Protein AF-A0A958QXK7-F1 (afdb_monomer)

Solvent-accessible surface area (backbone atoms only — not comparable to full-atom values): 5974 Å² total; per-residue (Å²): 132,85,81,80,85,80,77,95,74,79,87,91,77,57,71,65,60,54,52,51,52,53,46,43,74,74,57,39,50,83,94,38,49,50,54,72,57,54,50,50,43,54,53,50,22,66,75,69,73,40,97,73,71,79,90,62,97,47,70,64,58,45,54,52,51,51,40,54,74,72,63,64,54,94,90,64,86,79,92,73,72,96,80,70,84,81,81,132

Secondary structure (DSSP, 8-state):
-PPPP--S------HHHHHHHHHHHHH-SGGGTTHHHHHHHHHHHHHHT-S-----SSHHHHHHHHHHHHT--TT------SSSPPP-

Mean predicted aligned error: 4.93 Å

Foldseek 3Di:
DDDDDDDPDDDDDDVVVVVVVVCCVVPCDDPNVCVVVVVVFVVVCVVVVDPGDDDDPDDVVVVVVVCVVVVDDPPDDDDDDPDDDDDD

pLDDT: mean 93.57, std 7.73, range [49.91, 98.25]

Sequence (88 aa):
MARKSIPSIGPSITKKEVDLVCEAARLGWYEQRSKHHDQFVAELKALTGRRYVLPTSHGTAAIHLALLALGVGPGDEVIVPDITWVDS

Structure (mmCIF, N/CA/C/O backbone):
data_AF-A0A958QXK7-F1
#
_entry.id   AF-A0A958QXK7-F1
#
loop_
_atom_site.group_PDB
_atom_site.id
_atom_site.type_symbol
_atom_site.label_atom_id
_atom_site.label_alt_id
_atom_site.label_comp_id
_atom_site.label_asym_id
_atom_site.label_entity_id
_atom_site.label_seq_id
_atom_site.pdbx_PDB_ins_code
_atom_site.Cartn_x
_atom_site.Cartn_y
_atom_site.Cartn_z
_atom_site.occupancy
_atom_site.B_iso_or_equiv
_atom_site.auth_seq_id
_atom_site.auth_comp_id
_atom_site.auth_asym_id
_atom_site.auth_atom_id
_atom_site.pdbx_PDB_model_num
ATOM 1 N N . MET A 1 1 ? 9.178 37.892 -18.743 1.00 60.53 1 MET A N 1
ATOM 2 C CA . MET A 1 1 ? 9.445 36.471 -18.419 1.00 60.53 1 MET A CA 1
ATOM 3 C C . MET A 1 1 ? 8.171 35.861 -17.862 1.00 60.53 1 MET A C 1
ATOM 5 O O . MET A 1 1 ? 7.621 36.423 -16.924 1.00 60.53 1 MET A O 1
ATOM 9 N N . ALA A 1 2 ? 7.666 34.775 -18.451 1.00 70.62 2 ALA A N 1
ATOM 10 C CA . ALA A 1 2 ? 6.503 34.074 -17.908 1.00 70.62 2 ALA A CA 1
ATOM 11 C C . ALA A 1 2 ? 6.878 33.402 -16.576 1.00 70.62 2 ALA A C 1
ATOM 13 O O . ALA A 1 2 ? 7.926 32.763 -16.471 1.00 70.62 2 ALA A O 1
ATOM 14 N N . ARG A 1 3 ? 6.044 33.575 -15.547 1.00 78.00 3 ARG A N 1
ATOM 15 C CA . ARG A 1 3 ? 6.261 32.991 -14.219 1.00 78.00 3 ARG A CA 1
ATOM 16 C C . ARG A 1 3 ? 6.056 31.476 -14.312 1.00 78.00 3 ARG A C 1
ATOM 18 O O . ARG A 1 3 ? 4.979 31.026 -14.691 1.00 78.00 3 ARG A O 1
ATOM 25 N N . LYS A 1 4 ? 7.091 30.691 -14.003 1.00 83.88 4 LYS A N 1
ATOM 26 C CA . LYS A 1 4 ? 7.016 29.224 -14.028 1.00 83.88 4 LYS A CA 1
ATOM 27 C C . LYS A 1 4 ? 6.109 28.748 -12.887 1.00 83.88 4 LYS A C 1
ATOM 29 O O . LYS A 1 4 ? 6.345 29.104 -11.736 1.00 83.88 4 LYS A O 1
ATOM 34 N N . SER A 1 5 ? 5.065 27.988 -13.218 1.00 87.69 5 SER A N 1
ATOM 35 C CA . SER A 1 5 ? 4.163 27.385 -12.229 1.00 87.69 5 SER A CA 1
ATOM 36 C C . SER A 1 5 ? 4.895 26.288 -11.449 1.00 87.69 5 SER A C 1
ATOM 38 O O . SER A 1 5 ? 5.613 25.490 -12.055 1.00 87.69 5 SER A O 1
ATOM 40 N N . ILE A 1 6 ? 4.731 26.260 -10.123 1.00 90.69 6 ILE A N 1
ATOM 41 C CA . ILE A 1 6 ? 5.269 25.214 -9.244 1.00 90.69 6 ILE A CA 1
ATOM 42 C C . ILE A 1 6 ? 4.078 24.372 -8.771 1.00 90.69 6 ILE A C 1
ATOM 44 O O . ILE A 1 6 ? 3.276 24.875 -7.982 1.00 90.69 6 ILE A O 1
ATOM 48 N N . PRO A 1 7 ? 3.915 23.135 -9.269 1.00 91.25 7 PRO A N 1
ATOM 49 C CA . PRO A 1 7 ? 2.843 22.258 -8.816 1.00 91.25 7 PRO A CA 1
ATOM 50 C C . PRO A 1 7 ? 3.096 21.798 -7.373 1.00 91.25 7 PRO A C 1
ATOM 52 O O . PRO A 1 7 ? 4.241 21.582 -6.979 1.00 91.25 7 PRO A O 1
ATOM 55 N N . SER A 1 8 ? 2.026 21.633 -6.593 1.00 92.81 8 SER A N 1
ATOM 56 C CA . SER A 1 8 ? 2.097 21.145 -5.207 1.00 92.81 8 SER A CA 1
ATOM 57 C C . SER A 1 8 ? 2.336 19.638 -5.110 1.00 92.81 8 SER A C 1
ATOM 59 O O . SER A 1 8 ? 2.898 19.172 -4.123 1.00 92.81 8 SER A O 1
ATOM 61 N N . ILE A 1 9 ? 1.920 18.875 -6.124 1.00 92.38 9 ILE A N 1
ATOM 62 C CA . ILE A 1 9 ? 2.052 17.420 -6.172 1.00 92.38 9 ILE A CA 1
ATOM 63 C C . ILE A 1 9 ? 2.358 16.953 -7.595 1.00 92.38 9 ILE A C 1
ATOM 65 O O . ILE A 1 9 ? 1.956 17.580 -8.577 1.00 92.38 9 ILE A O 1
ATOM 69 N N . GLY A 1 10 ? 3.067 15.835 -7.700 1.00 92.75 10 GLY A N 1
ATOM 70 C CA . GLY A 1 10 ? 3.350 15.163 -8.958 1.00 92.75 10 GLY A CA 1
ATOM 71 C C . GLY A 1 10 ? 3.987 13.797 -8.709 1.00 92.75 10 GLY A C 1
ATOM 72 O O . GLY A 1 10 ? 4.583 13.584 -7.650 1.00 92.75 10 GLY A O 1
ATOM 73 N N . PRO A 1 11 ? 3.853 12.855 -9.651 1.00 94.31 11 PRO A N 1
ATOM 74 C CA . PRO A 1 11 ? 4.455 11.542 -9.509 1.00 94.31 11 PRO A CA 1
ATOM 75 C C . PRO A 1 11 ? 5.978 11.638 -9.681 1.00 94.31 11 PRO A C 1
ATOM 77 O O . PRO A 1 11 ? 6.477 12.318 -10.579 1.00 94.31 11 PRO A O 1
ATOM 80 N N . SER A 1 12 ? 6.724 10.933 -8.833 1.00 94.94 12 SER A N 1
ATOM 81 C CA . SER A 1 12 ? 8.173 10.772 -8.980 1.00 94.94 12 SER A CA 1
ATOM 82 C C . SER A 1 12 ? 8.452 9.506 -9.785 1.00 94.94 12 SER A C 1
ATOM 84 O O . SER A 1 12 ? 8.483 8.417 -9.220 1.00 94.94 12 SER A O 1
ATOM 86 N N . ILE A 1 13 ? 8.624 9.646 -11.101 1.00 97.06 13 ILE A N 1
ATOM 87 C CA . ILE A 1 13 ? 8.824 8.527 -12.032 1.00 97.06 13 ILE A CA 1
ATOM 88 C C . ILE A 1 13 ? 10.107 8.754 -12.823 1.00 97.06 13 ILE A C 1
ATOM 90 O O . ILE A 1 13 ? 10.294 9.796 -13.452 1.00 97.06 13 ILE A O 1
ATOM 94 N N . THR A 1 14 ? 10.982 7.758 -12.806 1.00 97.81 14 THR A N 1
ATOM 95 C CA . THR A 1 14 ? 12.231 7.714 -13.562 1.00 97.81 14 THR A CA 1
ATOM 96 C C . THR A 1 14 ? 12.160 6.626 -14.636 1.00 97.81 14 THR A C 1
ATOM 98 O O . THR A 1 14 ? 11.159 5.927 -14.797 1.00 97.81 14 THR A O 1
ATOM 101 N N . LYS A 1 15 ? 13.258 6.440 -15.376 1.00 98.19 15 LYS A N 1
ATOM 102 C CA . LYS A 1 15 ? 13.387 5.331 -16.326 1.00 98.19 15 LYS A CA 1
ATOM 103 C C . LYS A 1 15 ? 13.213 3.958 -15.656 1.00 98.19 15 LYS A C 1
ATOM 105 O O . LYS A 1 15 ? 12.698 3.043 -16.292 1.00 98.19 15 LYS A O 1
ATOM 110 N N . LYS A 1 16 ? 13.596 3.822 -14.382 1.00 97.38 16 LYS A N 1
ATOM 111 C CA . LYS A 1 16 ? 13.537 2.550 -13.656 1.00 97.38 16 LYS A CA 1
ATOM 112 C C . LYS A 1 16 ? 12.103 2.038 -13.519 1.00 97.38 16 LYS A C 1
ATOM 114 O O . LYS A 1 16 ? 11.847 0.882 -13.838 1.00 97.38 16 LYS A O 1
ATOM 119 N N . GLU A 1 17 ? 11.170 2.886 -13.091 1.00 97.06 17 GLU A N 1
ATOM 120 C CA . GLU A 1 17 ? 9.761 2.505 -12.940 1.00 97.06 17 GLU A CA 1
ATOM 121 C C . GLU A 1 17 ? 9.149 2.113 -14.293 1.00 97.06 17 GLU A C 1
ATOM 123 O O . GLU A 1 17 ? 8.429 1.120 -14.379 1.00 97.06 17 GLU A O 1
ATOM 128 N N . VAL A 1 18 ? 9.484 2.845 -15.363 1.00 98.12 18 VAL A N 1
ATOM 129 C CA . VAL A 1 18 ? 9.014 2.541 -16.725 1.00 98.12 18 VAL A CA 1
ATOM 130 C C . VAL A 1 18 ? 9.518 1.177 -17.194 1.00 98.12 18 VAL A C 1
ATOM 132 O O . VAL A 1 18 ? 8.735 0.378 -17.713 1.00 98.12 18 VAL A O 1
ATOM 135 N N . ASP A 1 19 ? 10.807 0.899 -17.001 1.00 97.81 19 ASP A N 1
ATOM 136 C CA . ASP A 1 19 ? 11.422 -0.356 -17.426 1.00 97.81 19 ASP A CA 1
ATOM 137 C C . ASP A 1 19 ? 10.836 -1.551 -16.649 1.00 97.81 19 ASP A C 1
ATOM 139 O O . ASP A 1 19 ? 10.494 -2.559 -17.269 1.00 97.81 19 ASP A O 1
ATOM 143 N N . LEU A 1 20 ? 10.620 -1.416 -15.333 1.00 96.12 20 LEU A N 1
ATOM 144 C CA . LEU A 1 20 ? 10.006 -2.453 -14.489 1.00 96.12 20 LEU A CA 1
ATOM 145 C C . LEU A 1 20 ? 8.558 -2.756 -14.889 1.00 96.12 20 LEU A C 1
ATOM 147 O O . LEU A 1 20 ? 8.177 -3.919 -15.007 1.00 96.12 20 LEU A O 1
ATOM 151 N N . VAL A 1 21 ? 7.745 -1.725 -15.144 1.00 96.06 21 VAL A N 1
ATOM 152 C CA . VAL A 1 21 ? 6.360 -1.917 -15.610 1.00 96.06 21 VAL A CA 1
ATOM 153 C C . VAL A 1 21 ? 6.344 -2.575 -16.991 1.00 96.06 21 VAL A C 1
ATOM 155 O O . VAL A 1 21 ? 5.545 -3.479 -17.236 1.00 96.06 21 VAL A O 1
ATOM 158 N N . CYS A 1 22 ? 7.249 -2.177 -17.890 1.00 97.50 22 CYS A N 1
ATOM 159 C CA . CYS A 1 22 ? 7.388 -2.811 -19.200 1.00 97.50 22 CYS A CA 1
ATOM 160 C C . CYS A 1 22 ? 7.833 -4.277 -19.099 1.00 97.50 22 CYS A C 1
ATOM 162 O O . CYS A 1 22 ? 7.352 -5.112 -19.866 1.00 97.50 22 CYS A O 1
ATOM 164 N N . GLU A 1 23 ? 8.745 -4.604 -18.183 1.00 95.88 23 GLU A N 1
ATOM 165 C CA . GLU A 1 23 ? 9.156 -5.983 -17.913 1.00 95.88 23 GLU A CA 1
ATOM 166 C C . GLU A 1 23 ? 7.976 -6.802 -17.385 1.00 95.88 23 GLU A C 1
ATOM 168 O O . GLU A 1 23 ? 7.674 -7.859 -17.940 1.00 95.88 23 GLU A O 1
ATOM 173 N N . ALA A 1 24 ? 7.266 -6.295 -16.375 1.00 95.44 24 ALA A N 1
ATOM 174 C CA . ALA A 1 24 ? 6.098 -6.952 -15.800 1.00 95.44 24 ALA A CA 1
ATOM 175 C C . ALA A 1 24 ? 5.006 -7.203 -16.850 1.00 95.44 24 ALA A C 1
ATOM 177 O O . ALA A 1 24 ? 4.482 -8.309 -16.931 1.00 95.44 24 ALA A O 1
ATOM 178 N N . ALA A 1 25 ? 4.719 -6.228 -17.717 1.00 95.75 25 ALA A N 1
ATOM 179 C CA . ALA A 1 25 ? 3.731 -6.381 -18.783 1.00 95.75 25 ALA A CA 1
ATOM 180 C C . ALA A 1 25 ? 4.128 -7.433 -19.836 1.00 95.75 25 ALA A C 1
ATOM 182 O O . ALA A 1 25 ? 3.262 -8.076 -20.429 1.00 95.75 25 ALA A O 1
ATOM 183 N N . ARG A 1 26 ? 5.429 -7.620 -20.092 1.00 95.19 26 ARG A N 1
ATOM 184 C CA . ARG A 1 26 ? 5.927 -8.588 -21.086 1.00 95.19 26 ARG A CA 1
ATOM 185 C C . ARG A 1 26 ? 6.097 -9.990 -20.514 1.00 95.19 26 ARG A C 1
ATOM 187 O O . ARG A 1 26 ? 5.785 -10.961 -21.194 1.00 95.19 26 ARG A O 1
ATOM 194 N N . LEU A 1 27 ? 6.632 -10.090 -19.299 1.00 94.25 27 LEU A N 1
ATOM 195 C CA . LEU A 1 27 ? 7.142 -11.336 -18.721 1.00 94.25 27 LEU A CA 1
ATOM 196 C C . LEU A 1 27 ? 6.382 -11.784 -17.471 1.00 94.25 27 LEU A C 1
ATOM 198 O O . LEU A 1 27 ? 6.513 -12.936 -17.077 1.00 94.25 27 LEU A O 1
ATOM 202 N N . GLY A 1 28 ? 5.604 -10.907 -16.836 1.00 91.81 28 GLY A N 1
ATOM 203 C CA . GLY A 1 28 ? 4.906 -11.158 -15.572 1.00 91.81 28 GLY A CA 1
ATOM 204 C C . GLY A 1 28 ? 3.635 -11.994 -15.717 1.00 91.81 28 GLY A C 1
ATOM 205 O O . GLY A 1 28 ? 2.605 -11.644 -15.150 1.00 91.81 28 GLY A O 1
ATOM 206 N N . TRP A 1 29 ? 3.695 -13.097 -16.461 1.00 93.00 29 TRP A N 1
ATOM 207 C CA . TRP A 1 29 ? 2.559 -13.987 -16.708 1.00 93.00 29 TRP A CA 1
ATOM 208 C C . TRP A 1 29 ? 2.835 -15.401 -16.185 1.00 93.00 29 TRP A C 1
ATOM 210 O O . TRP A 1 29 ? 3.986 -15.785 -15.980 1.00 93.00 29 TRP A O 1
ATOM 220 N N . TYR A 1 30 ? 1.768 -16.172 -15.957 1.00 93.25 30 TYR A N 1
ATOM 221 C CA . TYR A 1 30 ? 1.823 -17.582 -15.541 1.00 93.25 30 TYR A CA 1
ATOM 222 C C . TYR A 1 30 ? 2.718 -17.826 -14.311 1.00 93.25 30 TYR A C 1
ATOM 224 O O . TYR A 1 30 ? 2.397 -17.350 -13.216 1.00 93.25 30 TYR A O 1
ATOM 232 N N . GLU A 1 31 ? 3.822 -18.559 -14.455 1.00 92.62 31 GLU A N 1
ATOM 233 C CA . GLU A 1 31 ? 4.774 -18.875 -13.385 1.00 92.62 31 GLU A CA 1
ATOM 234 C C . GLU A 1 31 ? 5.495 -17.627 -12.861 1.00 92.62 31 GLU A C 1
ATOM 236 O O . GLU A 1 31 ? 5.857 -17.572 -11.690 1.00 92.62 31 GLU A O 1
ATOM 241 N N . GLN A 1 32 ? 5.659 -16.602 -13.701 1.00 91.06 32 GLN A N 1
ATOM 242 C CA . GLN A 1 32 ? 6.370 -15.362 -13.373 1.00 91.06 32 GLN A CA 1
ATOM 243 C C . GLN A 1 32 ? 5.446 -14.257 -12.842 1.00 91.06 32 GLN A C 1
ATOM 245 O O . GLN A 1 32 ? 5.916 -13.166 -12.513 1.00 91.06 32 GLN A O 1
ATOM 250 N N . ARG A 1 33 ? 4.135 -14.517 -12.726 1.00 91.81 33 ARG A N 1
ATOM 251 C CA . ARG A 1 33 ? 3.129 -13.501 -12.358 1.00 91.81 33 ARG A CA 1
ATOM 252 C C . ARG A 1 33 ? 3.398 -12.799 -11.027 1.00 91.81 33 ARG A C 1
ATOM 254 O O . ARG A 1 33 ? 3.035 -11.640 -10.868 1.00 91.81 33 ARG A O 1
ATOM 261 N N . SER A 1 34 ? 4.026 -13.484 -10.071 1.00 92.75 34 SER A N 1
ATOM 262 C CA . SER A 1 34 ? 4.280 -12.934 -8.739 1.00 92.75 34 SER A CA 1
ATOM 263 C C . SER A 1 34 ? 5.678 -12.347 -8.575 1.00 92.75 34 SER A C 1
ATOM 265 O O . SER A 1 34 ? 5.922 -11.708 -7.563 1.00 92.75 34 SER A O 1
ATOM 267 N N . LYS A 1 35 ? 6.585 -12.475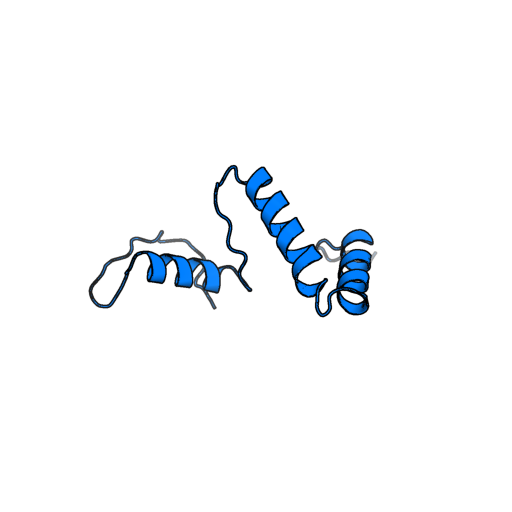 -9.556 1.00 94.44 35 LYS A N 1
ATOM 268 C CA . LYS A 1 35 ? 8.004 -12.089 -9.417 1.00 94.44 35 LYS A CA 1
ATOM 269 C C . LYS A 1 35 ? 8.190 -10.689 -8.816 1.00 94.44 35 LYS A C 1
ATOM 271 O O . LYS A 1 35 ? 8.838 -10.539 -7.785 1.00 94.44 35 LYS A O 1
ATOM 276 N N . HIS A 1 36 ? 7.598 -9.676 -9.447 1.00 93.81 36 HIS A N 1
ATOM 277 C CA . HIS A 1 36 ? 7.721 -8.281 -9.008 1.00 93.81 36 HIS A CA 1
ATOM 278 C C . HIS A 1 36 ? 6.982 -8.018 -7.689 1.00 93.81 36 HIS A C 1
ATOM 280 O O . HIS A 1 36 ? 7.440 -7.230 -6.866 1.00 93.81 36 HIS A O 1
ATOM 286 N N . HIS A 1 37 ? 5.859 -8.704 -7.466 1.00 94.38 37 HIS A N 1
ATOM 287 C CA . HIS A 1 37 ? 5.104 -8.616 -6.219 1.00 94.38 37 HIS A CA 1
ATOM 288 C C . HIS A 1 37 ? 5.906 -9.181 -5.037 1.00 94.38 37 HIS A C 1
ATOM 290 O O . HIS A 1 37 ? 6.034 -8.532 -4.003 1.00 94.38 37 HIS A O 1
ATOM 296 N N . ASP A 1 38 ? 6.497 -10.362 -5.196 1.00 95.44 38 ASP A N 1
ATOM 297 C CA . ASP A 1 38 ? 7.243 -11.046 -4.141 1.00 95.44 38 ASP A CA 1
ATOM 298 C C . ASP A 1 38 ? 8.537 -10.296 -3.803 1.00 95.44 38 ASP A C 1
ATOM 300 O O 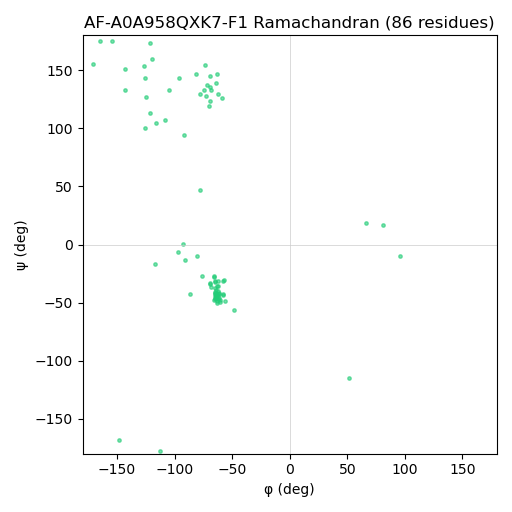. ASP A 1 38 ? 8.900 -10.178 -2.630 1.00 95.44 38 ASP A O 1
ATOM 304 N N . GLN A 1 39 ? 9.188 -9.711 -4.815 1.00 95.31 39 GLN A N 1
ATOM 305 C CA . GLN A 1 39 ? 10.303 -8.779 -4.632 1.00 95.31 39 GLN A CA 1
ATOM 306 C C . GLN A 1 39 ? 9.877 -7.547 -3.827 1.00 95.31 39 GLN A C 1
ATOM 308 O O . GLN A 1 39 ? 10.511 -7.234 -2.819 1.00 95.31 39 GLN A O 1
ATOM 313 N N . PHE A 1 40 ? 8.767 -6.903 -4.200 1.00 95.81 40 PHE A N 1
ATOM 314 C CA . PHE A 1 40 ? 8.237 -5.752 -3.467 1.00 95.81 40 PHE A CA 1
ATOM 315 C C . PHE A 1 40 ? 7.932 -6.093 -2.001 1.00 95.81 40 PHE A C 1
ATOM 317 O O . PHE A 1 40 ? 8.300 -5.344 -1.097 1.00 95.81 40 PHE A O 1
ATOM 324 N N . VAL A 1 41 ? 7.328 -7.255 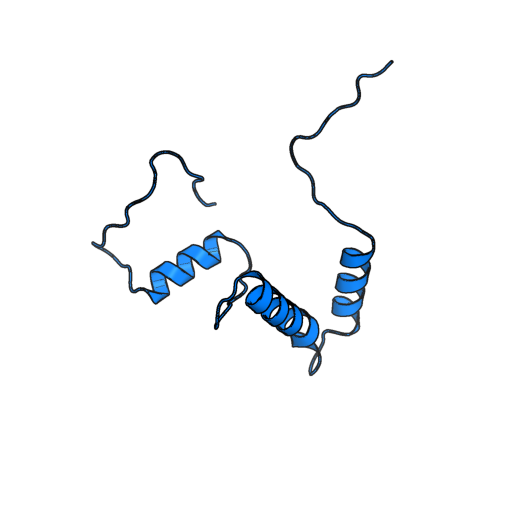-1.736 1.00 97.56 41 VAL A N 1
ATOM 325 C CA . VAL A 1 41 ? 7.066 -7.732 -0.369 1.00 97.56 41 VAL A CA 1
ATOM 326 C C . VAL A 1 41 ? 8.363 -7.944 0.411 1.00 97.56 41 VAL A C 1
ATOM 328 O O . VAL A 1 41 ? 8.438 -7.558 1.578 1.00 97.56 41 VAL A O 1
ATOM 331 N N . ALA A 1 42 ? 9.380 -8.557 -0.198 1.00 97.56 42 ALA A N 1
ATOM 332 C CA . ALA A 1 42 ? 10.665 -8.800 0.455 1.00 97.56 42 ALA A CA 1
ATOM 333 C C . ALA A 1 42 ? 11.383 -7.488 0.811 1.00 97.56 42 ALA A C 1
ATOM 335 O O . ALA A 1 42 ? 11.831 -7.320 1.949 1.00 97.56 42 ALA A O 1
ATOM 336 N N . GLU A 1 43 ? 11.432 -6.539 -0.125 1.00 97.50 43 GLU A N 1
ATOM 337 C CA . GLU A 1 43 ? 12.019 -5.215 0.093 1.00 97.50 43 GLU A CA 1
ATOM 338 C C . GLU A 1 43 ? 11.257 -4.432 1.166 1.00 97.50 43 GLU A C 1
ATOM 340 O O . GLU A 1 43 ? 11.866 -3.860 2.070 1.00 97.50 43 GLU A O 1
ATOM 345 N N . LEU A 1 44 ? 9.922 -4.464 1.139 1.00 97.00 44 LEU A N 1
ATOM 346 C CA . LEU A 1 44 ? 9.098 -3.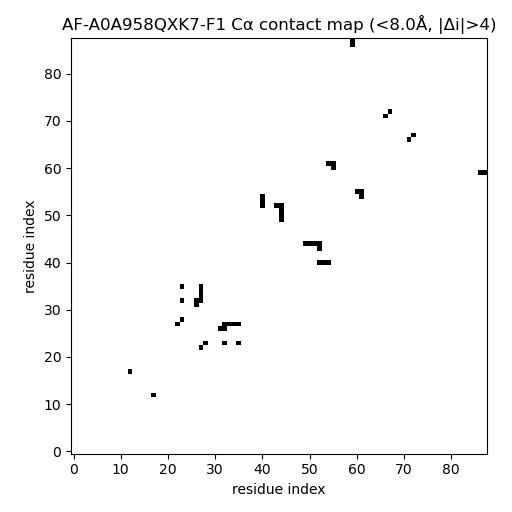750 2.111 1.00 97.00 44 LEU A CA 1
ATOM 347 C C . LEU A 1 44 ? 9.189 -4.369 3.517 1.00 97.00 44 LEU A C 1
ATOM 349 O O . LEU A 1 44 ? 9.175 -3.641 4.514 1.00 97.00 44 LEU A O 1
ATOM 353 N N . LYS A 1 45 ? 9.353 -5.695 3.633 1.00 98.06 45 LYS A N 1
ATOM 354 C CA . LYS A 1 45 ? 9.673 -6.357 4.914 1.00 98.06 45 LYS A CA 1
ATOM 355 C C . LYS A 1 45 ? 11.004 -5.870 5.476 1.00 98.06 45 LYS A C 1
ATOM 357 O O . LYS A 1 45 ? 11.072 -5.547 6.661 1.00 98.06 45 LYS A O 1
ATOM 362 N N . ALA A 1 46 ? 12.036 -5.789 4.634 1.00 97.94 46 ALA A N 1
ATOM 363 C CA . ALA A 1 46 ? 13.348 -5.291 5.035 1.00 97.94 46 ALA A CA 1
ATOM 364 C C . ALA A 1 46 ? 13.290 -3.812 5.449 1.00 97.94 46 ALA A C 1
ATOM 366 O O . ALA A 1 46 ? 13.828 -3.452 6.493 1.00 97.94 46 ALA A O 1
ATOM 367 N N . LEU A 1 47 ? 12.572 -2.979 4.688 1.00 98.00 47 LEU A N 1
ATOM 368 C CA . LEU A 1 47 ? 12.399 -1.553 4.970 1.00 98.00 47 LEU A CA 1
ATOM 369 C C . LEU A 1 47 ? 11.665 -1.297 6.295 1.00 98.00 47 LEU A C 1
ATOM 371 O O . LEU A 1 47 ? 12.040 -0.406 7.050 1.00 98.00 47 LEU A O 1
ATOM 375 N N . THR A 1 48 ? 10.607 -2.060 6.576 1.00 97.19 48 THR A N 1
ATOM 376 C CA . THR A 1 48 ? 9.746 -1.845 7.755 1.00 97.19 48 THR A CA 1
ATOM 377 C C . THR A 1 48 ? 10.180 -2.628 8.996 1.00 97.19 48 THR A C 1
ATOM 379 O O . THR A 1 48 ? 9.652 -2.390 10.085 1.00 97.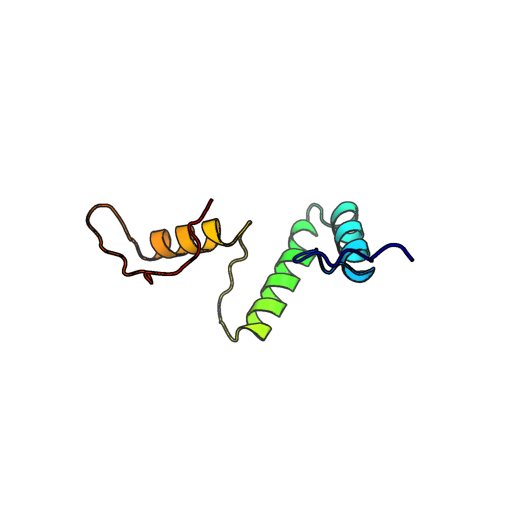19 48 THR A O 1
ATOM 382 N N . GLY A 1 49 ? 11.086 -3.600 8.849 1.00 9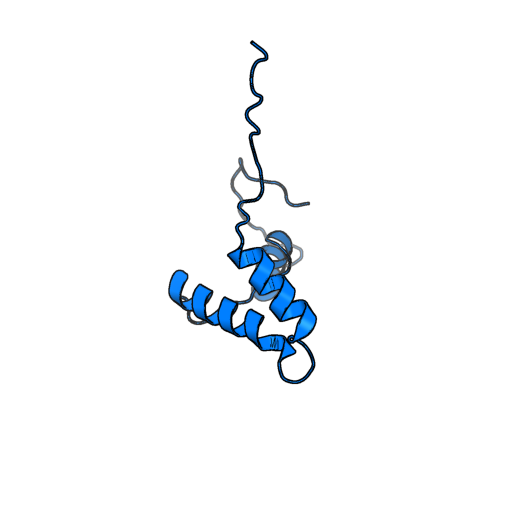7.38 49 GLY A N 1
ATOM 383 C CA . GLY A 1 49 ? 11.483 -4.521 9.917 1.00 97.38 49 GLY A CA 1
ATOM 384 C C . GLY A 1 49 ? 10.362 -5.464 10.375 1.00 97.38 49 GLY A C 1
ATOM 385 O O . GLY A 1 49 ? 10.417 -6.000 11.484 1.00 97.38 49 GLY A O 1
ATOM 386 N N . ARG A 1 50 ? 9.307 -5.654 9.570 1.00 97.12 50 ARG A N 1
ATOM 387 C CA . ARG A 1 50 ? 8.146 -6.486 9.927 1.00 97.12 50 ARG A CA 1
ATOM 388 C C . ARG A 1 50 ? 8.270 -7.898 9.366 1.00 97.12 50 ARG A C 1
ATOM 390 O O . ARG A 1 50 ? 8.713 -8.114 8.243 1.00 97.12 50 ARG A O 1
ATOM 397 N N . ARG A 1 51 ? 7.803 -8.881 10.145 1.00 96.25 51 ARG A N 1
ATOM 398 C CA . ARG A 1 51 ? 7.780 -10.300 9.742 1.00 96.25 51 ARG A CA 1
ATOM 399 C C . ARG A 1 51 ? 6.836 -10.553 8.559 1.00 96.25 51 ARG A C 1
ATOM 401 O O . ARG A 1 51 ? 7.133 -11.362 7.676 1.00 96.25 51 ARG A O 1
ATOM 408 N N . TYR A 1 52 ? 5.709 -9.847 8.543 1.00 95.88 52 TYR A N 1
ATOM 409 C CA . TYR A 1 52 ? 4.660 -9.964 7.537 1.00 95.88 52 TYR A CA 1
ATOM 410 C C . TYR A 1 52 ? 4.363 -8.597 6.928 1.00 95.88 52 TYR A C 1
ATOM 412 O O . TYR A 1 52 ? 4.393 -7.587 7.626 1.00 95.88 52 TYR A O 1
ATOM 420 N N . VAL A 1 53 ? 4.086 -8.600 5.627 1.00 96.69 53 VAL A N 1
ATOM 421 C CA . VAL A 1 53 ? 3.708 -7.436 4.825 1.00 96.69 53 VAL A CA 1
ATOM 422 C C . VAL A 1 53 ? 2.667 -7.919 3.822 1.00 96.69 53 VAL A C 1
ATOM 424 O O . VAL A 1 53 ? 2.872 -8.960 3.196 1.00 96.69 53 VAL A O 1
ATOM 427 N N . LEU A 1 54 ? 1.574 -7.170 3.694 1.00 95.88 54 LEU A N 1
ATOM 428 C CA . LEU A 1 54 ? 0.486 -7.432 2.756 1.00 95.88 54 LEU A CA 1
ATOM 429 C C . LEU A 1 54 ? 0.248 -6.172 1.910 1.00 95.88 54 LEU A C 1
ATOM 431 O O . LEU A 1 54 ? -0.371 -5.229 2.404 1.00 95.88 54 LEU A O 1
ATOM 435 N N . PRO A 1 55 ? 0.759 -6.117 0.669 1.00 95.44 55 PRO A N 1
ATOM 436 C CA . PRO A 1 55 ? 0.446 -5.037 -0.256 1.00 95.44 55 PRO A CA 1
ATOM 437 C C . PRO A 1 55 ? -1.041 -5.037 -0.622 1.00 95.44 55 PRO A C 1
ATOM 439 O O . PRO A 1 55 ? -1.627 -6.087 -0.880 1.00 95.44 55 PRO A O 1
ATOM 442 N N . THR A 1 56 ? -1.636 -3.850 -0.683 1.00 95.75 56 THR A N 1
ATOM 443 C CA . THR A 1 56 ? -3.013 -3.622 -1.141 1.00 95.75 56 THR A CA 1
ATOM 444 C C . THR A 1 56 ? -3.017 -2.671 -2.336 1.00 95.75 56 THR A C 1
ATOM 446 O O . THR A 1 56 ? -1.987 -2.108 -2.706 1.00 95.75 56 THR A O 1
ATOM 449 N N . SER A 1 57 ? -4.183 -2.474 -2.949 1.00 93.44 57 SER A N 1
ATOM 450 C CA . SER A 1 57 ? -4.367 -1.532 -4.059 1.00 93.44 57 SER A CA 1
ATOM 451 C C . SER A 1 57 ? -4.156 -0.064 -3.657 1.00 93.44 57 SER A C 1
ATOM 453 O O . SER A 1 57 ? -3.713 0.729 -4.483 1.00 93.44 57 SER A O 1
ATOM 455 N N . HIS A 1 58 ? -4.486 0.306 -2.415 1.00 93.81 58 HIS A N 1
ATOM 456 C CA . HIS A 1 58 ? -4.324 1.650 -1.841 1.00 93.81 58 HIS A CA 1
ATOM 457 C C . HIS A 1 58 ? -4.449 1.623 -0.303 1.00 93.81 58 HIS A C 1
ATOM 459 O O . HIS A 1 58 ? -4.748 0.582 0.295 1.00 93.81 58 HIS A O 1
ATOM 465 N N . GLY A 1 59 ? -4.224 2.779 0.334 1.00 92.12 59 GLY A N 1
ATOM 466 C CA . GLY A 1 59 ? -4.219 2.945 1.794 1.00 92.12 59 GLY A CA 1
ATOM 467 C C . GLY A 1 59 ? -5.551 2.616 2.475 1.00 92.12 59 GLY A C 1
ATOM 468 O O . GLY A 1 59 ? -5.553 1.899 3.471 1.00 92.12 59 GLY A O 1
ATOM 469 N N . THR A 1 60 ? -6.679 3.029 1.898 1.00 94.94 60 THR A N 1
ATOM 470 C CA . THR A 1 60 ? -8.036 2.724 2.397 1.00 94.94 60 THR A CA 1
ATOM 471 C C . THR A 1 60 ? -8.279 1.238 2.543 1.00 94.94 60 THR A C 1
ATOM 473 O O . THR A 1 60 ? -8.720 0.764 3.587 1.00 94.94 60 THR A O 1
ATOM 476 N N . ALA A 1 61 ? -7.937 0.475 1.499 1.00 95.00 61 ALA A N 1
ATOM 477 C CA . ALA A 1 61 ? -8.095 -0.967 1.508 1.00 95.00 61 ALA A CA 1
ATOM 478 C C . ALA A 1 61 ? -7.214 -1.602 2.593 1.00 95.00 61 ALA A C 1
ATOM 480 O O . ALA A 1 61 ? -7.646 -2.553 3.238 1.00 95.00 61 ALA A O 1
ATOM 481 N N . ALA A 1 62 ? -6.015 -1.059 2.840 1.00 96.06 62 ALA A N 1
ATOM 482 C CA . ALA A 1 62 ? -5.147 -1.536 3.915 1.00 96.06 62 ALA A CA 1
ATOM 483 C C . ALA A 1 62 ? -5.756 -1.293 5.302 1.00 96.06 62 ALA A C 1
ATOM 485 O O . ALA A 1 62 ? -5.787 -2.215 6.115 1.00 96.06 62 ALA A O 1
ATOM 486 N N . ILE A 1 63 ? -6.265 -0.085 5.566 1.00 95.69 63 ILE A N 1
ATOM 487 C CA . ILE A 1 63 ? -6.878 0.261 6.857 1.00 95.69 63 ILE A CA 1
ATOM 488 C C . ILE A 1 63 ? -8.151 -0.561 7.077 1.00 95.69 63 ILE A C 1
ATOM 490 O O . ILE A 1 63 ? -8.320 -1.162 8.136 1.00 95.69 63 ILE A O 1
ATOM 494 N N . HIS A 1 64 ? -9.011 -0.656 6.063 1.00 95.12 64 HIS A N 1
ATOM 495 C CA . HIS A 1 64 ? -10.240 -1.438 6.139 1.00 95.12 64 HIS A CA 1
ATOM 496 C C . HIS A 1 64 ? -9.956 -2.923 6.412 1.00 95.12 64 HIS A C 1
ATOM 498 O O . HIS A 1 64 ? -10.531 -3.495 7.337 1.00 95.12 64 HIS A O 1
ATOM 504 N N . LEU A 1 65 ? -9.018 -3.538 5.679 1.00 97.00 65 LEU A N 1
ATOM 505 C CA . LEU A 1 65 ? -8.615 -4.927 5.923 1.00 97.00 65 LEU A CA 1
ATOM 506 C C . LEU A 1 65 ? -8.003 -5.119 7.314 1.00 97.00 65 LEU A C 1
ATOM 508 O O . LEU A 1 65 ? -8.237 -6.154 7.935 1.00 97.00 65 LEU A O 1
ATOM 512 N N . ALA A 1 66 ? -7.249 -4.141 7.821 1.00 96.69 66 ALA A N 1
ATOM 513 C CA . ALA A 1 66 ? -6.690 -4.202 9.167 1.00 96.69 66 ALA A CA 1
ATOM 514 C C . ALA A 1 66 ? -7.788 -4.196 10.244 1.00 96.69 66 ALA A C 1
ATOM 516 O O . ALA A 1 66 ? -7.732 -5.010 11.162 1.00 96.69 66 ALA A O 1
ATOM 517 N N . LEU A 1 67 ? -8.805 -3.338 10.1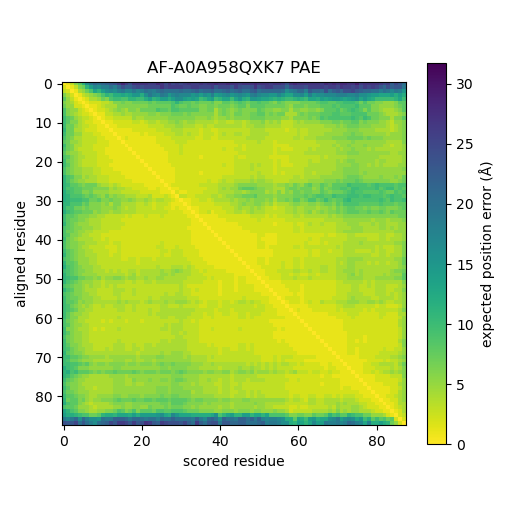15 1.00 97.12 67 LEU A N 1
ATOM 518 C CA . LEU A 1 67 ? -9.938 -3.292 11.049 1.00 97.12 67 LEU A CA 1
ATOM 519 C C . LEU A 1 67 ? -10.768 -4.581 11.001 1.00 97.12 67 LEU A C 1
ATOM 521 O O . LEU A 1 67 ? -11.096 -5.133 12.051 1.00 97.12 67 LEU A O 1
ATOM 525 N N . LEU A 1 68 ? -11.025 -5.112 9.801 1.00 97.19 68 LEU A N 1
ATOM 526 C CA . LEU A 1 68 ? -11.698 -6.404 9.636 1.00 97.19 68 LEU A CA 1
ATOM 527 C C . LEU A 1 68 ? -10.901 -7.550 10.270 1.00 97.19 68 LEU A C 1
ATOM 529 O O . LEU A 1 68 ? -11.476 -8.397 10.948 1.00 97.19 68 LEU A O 1
ATOM 533 N N . ALA A 1 69 ? -9.578 -7.571 10.092 1.00 97.50 69 ALA A N 1
ATOM 534 C CA . ALA A 1 69 ? -8.712 -8.583 10.694 1.00 97.50 69 ALA A CA 1
ATOM 535 C C . ALA A 1 69 ? -8.664 -8.495 12.231 1.00 97.50 69 ALA A C 1
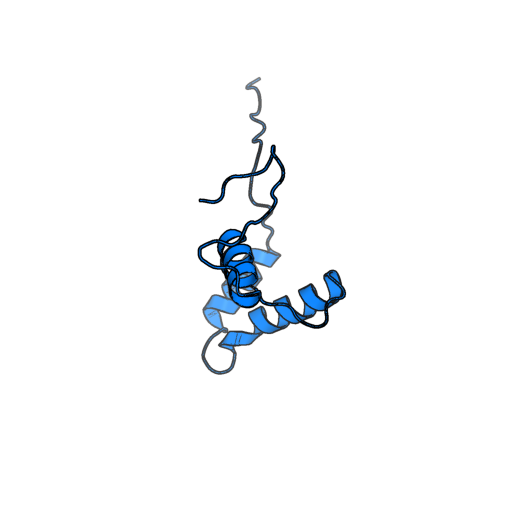ATOM 537 O O . ALA A 1 69 ? -8.437 -9.509 12.889 1.00 97.50 69 ALA A O 1
ATOM 538 N N . LEU A 1 70 ? -8.886 -7.305 12.797 1.00 97.75 70 LEU A N 1
ATOM 539 C CA . LEU A 1 70 ? -9.024 -7.086 14.240 1.00 97.75 70 LEU A CA 1
ATOM 540 C C . LEU A 1 70 ? -10.424 -7.431 14.774 1.00 97.75 70 LEU A C 1
ATOM 542 O O . LEU A 1 70 ? -10.600 -7.484 15.988 1.00 97.75 70 LEU A O 1
ATOM 546 N N . GLY A 1 71 ? -11.397 -7.692 13.895 1.00 97.88 71 GLY A N 1
ATOM 547 C CA . GLY A 1 71 ? -12.769 -8.033 14.270 1.00 97.88 71 GLY A CA 1
ATOM 548 C C . GLY A 1 71 ? -13.651 -6.835 14.621 1.00 97.88 71 GLY A C 1
ATOM 549 O O . GLY A 1 71 ? -14.699 -7.041 15.223 1.00 97.88 71 GLY A O 1
ATOM 550 N N . VAL A 1 72 ? -13.248 -5.615 14.248 1.00 98.25 72 VAL A N 1
ATOM 551 C CA . VAL A 1 72 ? -14.040 -4.398 14.486 1.00 98.25 72 VAL A CA 1
ATOM 552 C C . VAL A 1 72 ? -15.365 -4.487 13.732 1.00 98.25 72 VAL A C 1
ATOM 554 O O . VAL A 1 72 ? -15.388 -4.762 12.528 1.00 98.25 72 VAL A O 1
ATOM 557 N N . GLY A 1 73 ? -16.464 -4.230 14.435 1.00 96.88 73 GLY A N 1
ATOM 558 C CA . GLY A 1 73 ? -17.813 -4.374 13.906 1.00 96.88 73 GLY A CA 1
ATOM 559 C C . GLY A 1 73 ? -18.829 -3.387 14.488 1.00 96.88 73 GLY A C 1
ATOM 560 O O . GLY A 1 73 ? -18.474 -2.390 15.119 1.00 96.88 73 GLY A O 1
ATOM 561 N N . PRO A 1 74 ? -20.128 -3.624 14.233 1.00 97.81 74 PRO A N 1
ATOM 562 C CA . PRO A 1 74 ? -21.190 -2.754 14.720 1.00 97.81 74 PRO A CA 1
ATOM 563 C C . PRO A 1 74 ? -21.192 -2.649 16.249 1.00 97.81 74 PRO A C 1
ATOM 565 O O . PRO A 1 74 ? -21.288 -3.660 16.939 1.00 97.81 74 PRO A O 1
ATOM 568 N N . GLY A 1 75 ? -21.157 -1.418 16.760 1.00 97.50 75 GLY A N 1
ATOM 569 C CA . GLY A 1 75 ? -21.139 -1.131 18.197 1.00 97.50 75 GLY A CA 1
ATOM 570 C C . GLY A 1 75 ? -19.743 -0.911 18.785 1.00 97.50 75 GLY A C 1
ATOM 571 O O . GLY A 1 75 ? -19.660 -0.436 19.914 1.00 97.50 75 GLY A O 1
ATOM 572 N N . ASP A 1 76 ? -18.674 -1.186 18.033 1.00 98.19 76 ASP A N 1
ATOM 573 C CA . ASP A 1 76 ? -17.308 -0.888 18.464 1.00 98.19 76 ASP A CA 1
ATOM 574 C C . ASP A 1 76 ? -16.943 0.583 18.224 1.00 98.19 76 ASP A C 1
ATOM 576 O O . ASP A 1 76 ? -17.353 1.202 17.238 1.00 98.19 76 ASP A O 1
ATOM 580 N N . GLU A 1 77 ? -16.112 1.133 19.109 1.00 97.56 77 GLU A N 1
ATOM 581 C CA . GLU A 1 77 ? -15.573 2.488 18.990 1.00 97.56 77 GLU A CA 1
ATOM 582 C C . GLU A 1 77 ? -14.103 2.456 18.552 1.00 97.56 77 GLU A C 1
ATOM 584 O O . GLU A 1 77 ? -13.278 1.734 19.114 1.00 97.56 77 GLU A O 1
ATOM 589 N N . VAL A 1 78 ? -13.755 3.283 17.561 1.00 96.88 78 VAL A N 1
ATOM 590 C CA . VAL A 1 78 ? -12.382 3.451 17.065 1.00 96.88 78 VAL A CA 1
ATOM 591 C C . VAL A 1 78 ? -11.978 4.911 17.225 1.00 96.88 78 VAL A C 1
ATOM 593 O O . VAL A 1 78 ? -12.524 5.793 16.566 1.00 96.88 78 VAL A O 1
ATOM 596 N N . ILE A 1 79 ? -11.010 5.175 18.103 1.00 96.81 79 ILE A N 1
ATOM 597 C CA . ILE A 1 79 ? -10.503 6.531 18.339 1.00 96.81 79 ILE A CA 1
ATOM 598 C C . ILE A 1 79 ? -9.661 6.972 17.139 1.00 96.81 79 ILE A C 1
ATOM 600 O O . ILE A 1 79 ? -8.706 6.294 16.756 1.00 96.81 79 ILE A O 1
ATOM 604 N N . VAL A 1 80 ? -9.981 8.142 16.591 1.00 96.19 80 VAL A N 1
ATOM 605 C CA . VAL A 1 80 ? -9.239 8.781 15.499 1.00 96.19 80 VAL A CA 1
ATOM 606 C C . VAL A 1 80 ? -8.842 10.211 15.882 1.00 96.19 80 VAL A C 1
ATOM 608 O O . VAL A 1 80 ? -9.513 10.827 16.713 1.00 96.19 80 VAL A O 1
ATOM 611 N N . PRO A 1 81 ? -7.755 10.763 15.314 1.00 96.31 81 PRO A N 1
ATOM 612 C CA . PRO A 1 81 ? -7.420 12.172 15.494 1.00 96.31 81 PRO A CA 1
ATOM 613 C C . PRO A 1 81 ? -8.498 13.090 14.904 1.00 96.31 81 PRO A C 1
ATOM 615 O O . PRO A 1 81 ? -9.053 12.785 13.852 1.00 96.31 81 PRO A O 1
ATOM 618 N N . ASP A 1 82 ? -8.711 14.250 15.531 1.00 95.44 82 ASP A N 1
ATOM 619 C CA . ASP A 1 82 ? -9.630 15.292 15.037 1.00 95.44 82 ASP A CA 1
ATOM 620 C C . ASP A 1 82 ? -9.204 15.854 13.666 1.00 95.44 82 ASP A C 1
ATOM 622 O O . ASP A 1 82 ? -10.030 16.201 12.828 1.00 95.44 82 ASP A O 1
ATOM 626 N N . ILE A 1 83 ? -7.892 15.882 13.398 1.00 96.12 83 ILE A N 1
ATOM 627 C CA . ILE A 1 83 ? -7.320 16.359 12.135 1.00 96.12 83 ILE A CA 1
ATOM 628 C C . ILE A 1 83 ? -6.622 15.194 11.432 1.00 96.12 83 ILE A C 1
ATOM 630 O O . ILE A 1 83 ? -5.519 14.790 11.805 1.00 96.12 83 ILE A O 1
ATOM 634 N N . THR A 1 84 ? -7.266 14.664 10.395 1.00 94.62 84 THR A N 1
ATOM 635 C CA . THR A 1 84 ? -6.743 13.603 9.525 1.00 94.62 84 THR A CA 1
ATOM 636 C C . THR A 1 84 ? -7.403 13.671 8.141 1.00 94.62 84 THR A C 1
ATOM 638 O O . THR A 1 84 ? -8.301 14.481 7.909 1.00 94.62 84 THR A O 1
ATOM 641 N N . TRP A 1 85 ? -6.960 12.833 7.206 1.00 89.19 85 TRP A N 1
ATOM 642 C CA . TRP A 1 85 ? -7.629 12.657 5.920 1.00 89.19 85 TRP A CA 1
ATOM 643 C C . TRP A 1 85 ? -8.864 11.769 6.078 1.00 89.19 85 TRP A C 1
ATOM 645 O O . TRP A 1 85 ? -8.767 10.674 6.632 1.00 89.19 85 TRP A O 1
ATOM 655 N N . VAL A 1 86 ? -10.008 12.232 5.567 1.00 83.06 86 VAL A N 1
ATOM 656 C CA . VAL A 1 86 ? -11.151 11.351 5.311 1.00 83.06 86 VAL A CA 1
ATOM 657 C C . VAL A 1 86 ? -10.836 10.515 4.078 1.00 83.06 86 VAL A C 1
ATOM 659 O O . VAL A 1 86 ? -10.332 11.033 3.078 1.00 83.06 8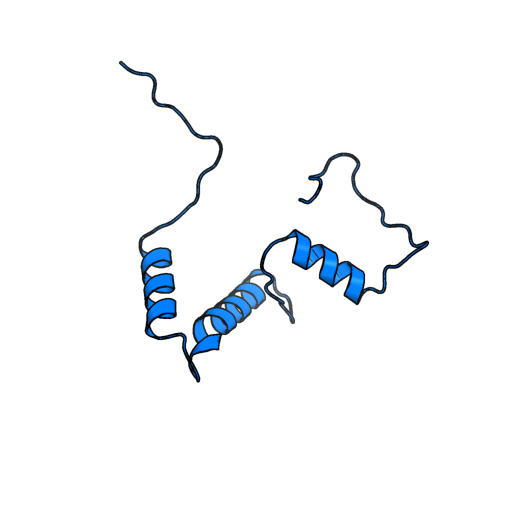6 VAL A O 1
ATOM 662 N N . ASP A 1 87 ? -11.077 9.216 4.179 1.00 69.94 87 ASP A N 1
ATOM 663 C CA . ASP A 1 87 ? -10.828 8.301 3.077 1.00 69.94 87 ASP A CA 1
ATOM 664 C C . ASP A 1 87 ? -11.878 8.454 1.965 1.00 69.94 87 ASP A C 1
ATOM 666 O O . ASP A 1 87 ? -12.989 8.918 2.232 1.00 69.94 87 ASP A O 1
ATOM 670 N N . SER A 1 88 ? -11.523 8.106 0.724 1.00 49.91 88 SER A N 1
ATOM 671 C CA . SER A 1 88 ? -12.422 8.169 -0.450 1.00 49.91 88 SER A CA 1
ATOM 672 C C . SER A 1 88 ? -12.971 6.805 -0.847 1.00 49.91 88 SER A C 1
ATOM 674 O O . SER A 1 88 ? -12.218 5.811 -0.741 1.00 49.91 88 SER A O 1
#

Radius of gyration: 19.04 Å; Cα contacts (8 Å, |Δi|>4): 26; chains: 1; bounding box: 35×55×40 Å